Protein AF-A0A7C7UJF8-F1 (afdb_monomer)

Sequence (79 aa):
LVETNHRIKPVTAVYDGRRRPRGFIGWVIYEHRKLKPKLSRRISQLMEYANYVGVGRSRAIGFGITEVKAIHNHHQPPS

pLDDT: mean 89.19, std 13.63, range [38.56, 98.0]

Mean predicted aligned error: 5.95 Å

Structure (mmCIF, N/CA/C/O backbone):
data_AF-A0A7C7UJF8-F1
#
_entry.id   AF-A0A7C7UJF8-F1
#
loop_
_atom_site.group_PDB
_atom_site.id
_atom_site.type_symbol
_atom_site.label_atom_id
_atom_site.label_alt_id
_atom_site.label_comp_id
_atom_site.label_asym_id
_atom_site.label_entity_id
_atom_site.label_seq_id
_atom_site.pdbx_PDB_ins_code
_atom_site.Cartn_x
_atom_site.Cartn_y
_atom_site.Cartn_z
_atom_site.occupancy
_atom_site.B_iso_or_equiv
_atom_site.auth_seq_id
_atom_site.auth_comp_id
_atom_site.auth_asym_id
_atom_site.auth_atom_id
_atom_site.pdbx_PDB_model_num
ATOM 1 N N . LEU A 1 1 ? -8.989 -6.233 10.984 1.00 85.12 1 LEU A N 1
ATOM 2 C CA . LEU A 1 1 ? -9.400 -5.955 9.594 1.00 85.12 1 LEU A CA 1
ATOM 3 C C . LEU A 1 1 ? -9.907 -7.257 9.011 1.00 85.12 1 LEU A C 1
ATOM 5 O O . LEU A 1 1 ? -9.292 -8.279 9.293 1.00 85.12 1 LEU A O 1
ATOM 9 N N . VAL A 1 2 ? -11.014 -7.231 8.277 1.00 91.06 2 VAL A N 1
ATOM 10 C CA . VAL A 1 2 ? -11.509 -8.394 7.526 1.00 91.06 2 VAL A CA 1
ATOM 11 C C . VAL A 1 2 ? -11.638 -7.987 6.070 1.00 91.06 2 VAL A C 1
ATOM 13 O O . VAL A 1 2 ? -12.173 -6.921 5.792 1.00 91.06 2 VAL A O 1
ATOM 16 N N . GLU A 1 3 ? -11.089 -8.780 5.160 1.00 92.31 3 GLU A N 1
ATOM 17 C CA . GLU A 1 3 ? -11.196 -8.517 3.726 1.00 92.31 3 GLU A CA 1
ATOM 18 C C . GLU A 1 3 ? -12.641 -8.710 3.263 1.00 92.31 3 GLU A C 1
ATOM 20 O O . GLU A 1 3 ? -13.267 -9.706 3.624 1.00 92.31 3 GLU A O 1
ATOM 25 N N . THR A 1 4 ? -13.178 -7.767 2.490 1.00 94.88 4 THR A N 1
ATOM 26 C CA . THR A 1 4 ? -14.560 -7.848 1.986 1.00 94.88 4 THR A CA 1
ATOM 27 C C . THR A 1 4 ? -14.651 -7.867 0.472 1.00 94.88 4 THR A C 1
ATOM 29 O O . THR A 1 4 ? -15.572 -8.474 -0.067 1.00 94.88 4 THR A O 1
ATOM 32 N N . ASN A 1 5 ? -13.726 -7.212 -0.226 1.00 96.12 5 ASN A N 1
ATOM 33 C CA . ASN A 1 5 ? -13.680 -7.223 -1.681 1.00 96.12 5 ASN A CA 1
ATOM 34 C C . ASN A 1 5 ? -12.270 -6.878 -2.159 1.00 96.12 5 ASN A C 1
ATOM 36 O O . ASN A 1 5 ? -11.538 -6.161 -1.476 1.00 96.12 5 ASN A O 1
ATOM 40 N N . HIS A 1 6 ? -11.892 -7.343 -3.340 1.00 96.88 6 HIS A N 1
ATOM 41 C CA . HIS A 1 6 ? -10.615 -7.006 -3.944 1.00 96.88 6 HIS A CA 1
ATOM 42 C C . HIS A 1 6 ? -10.672 -7.153 -5.461 1.00 96.88 6 HIS A C 1
ATOM 44 O O . HIS A 1 6 ? -11.450 -7.923 -6.022 1.00 96.88 6 HIS A O 1
ATOM 50 N N . ARG A 1 7 ? -9.766 -6.455 -6.140 1.00 98.00 7 A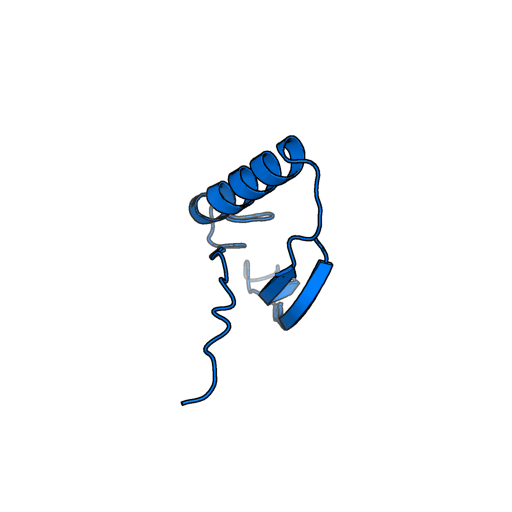RG A N 1
ATOM 51 C CA . ARG A 1 7 ? -9.436 -6.720 -7.538 1.00 98.00 7 ARG A CA 1
ATOM 52 C C . ARG A 1 7 ? -7.936 -6.599 -7.693 1.00 98.00 7 ARG A C 1
ATOM 54 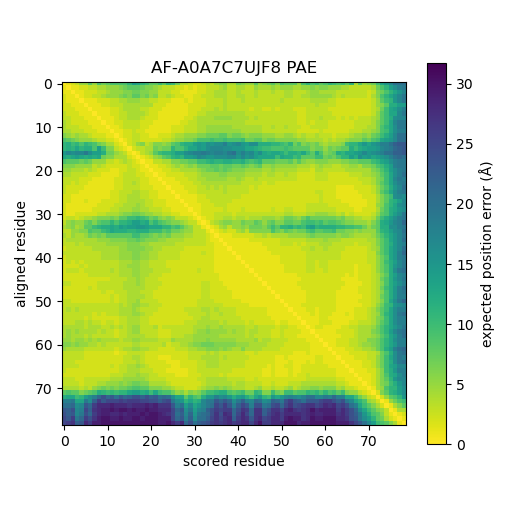O O . ARG A 1 7 ? -7.409 -5.493 -7.753 1.00 98.00 7 ARG A O 1
ATOM 61 N N . ILE A 1 8 ? -7.262 -7.742 -7.753 1.00 97.56 8 ILE A N 1
ATOM 62 C CA . ILE A 1 8 ? -5.803 -7.833 -7.803 1.00 97.56 8 ILE A CA 1
ATOM 63 C C . ILE A 1 8 ? -5.405 -8.527 -9.101 1.00 97.56 8 ILE A C 1
ATOM 65 O O . ILE A 1 8 ? -5.981 -9.546 -9.478 1.00 97.56 8 ILE A O 1
ATOM 69 N N . LYS A 1 9 ? -4.407 -7.977 -9.791 1.00 97.75 9 LYS A N 1
ATOM 70 C CA . LYS A 1 9 ? -3.822 -8.568 -10.993 1.00 97.75 9 LYS A CA 1
ATOM 71 C C . LYS A 1 9 ? -2.318 -8.757 -10.793 1.00 97.75 9 LYS A C 1
ATOM 73 O O . LYS A 1 9 ? -1.639 -7.787 -10.448 1.00 97.75 9 LYS A O 1
ATOM 78 N N . PRO A 1 10 ? -1.768 -9.958 -11.046 1.00 97.62 10 PRO A N 1
ATOM 79 C CA . PRO A 1 10 ? -0.326 -10.145 -11.050 1.00 97.62 10 PRO A CA 1
ATOM 80 C C . PRO A 1 10 ? 0.303 -9.394 -12.230 1.00 97.62 10 PRO A C 1
ATOM 82 O O . PRO A 1 10 ? -0.204 -9.446 -13.352 1.00 97.62 10 PRO A O 1
ATOM 85 N N . VAL A 1 11 ? 1.427 -8.726 -11.982 1.00 96.06 11 VAL A N 1
ATOM 86 C CA . VAL A 1 11 ? 2.197 -8.001 -13.000 1.00 96.06 11 VAL A CA 1
ATOM 87 C C . VAL A 1 11 ? 3.668 -8.345 -12.845 1.00 96.06 11 VAL A C 1
ATOM 89 O O . VAL A 1 11 ? 4.192 -8.394 -11.734 1.00 96.06 11 VAL A O 1
ATOM 92 N N . THR A 1 12 ? 4.342 -8.574 -13.964 1.00 95.88 12 THR A N 1
ATOM 93 C CA . THR A 1 12 ? 5.797 -8.706 -14.002 1.00 95.88 12 THR A CA 1
ATOM 94 C C . THR A 1 12 ? 6.379 -7.376 -14.447 1.00 95.88 12 THR A C 1
ATOM 96 O O . THR A 1 12 ? 6.127 -6.944 -15.569 1.00 95.88 12 THR A O 1
ATOM 99 N N . ALA A 1 13 ? 7.136 -6.723 -13.569 1.00 92.00 13 ALA A N 1
ATOM 100 C CA . ALA A 1 13 ? 7.807 -5.476 -13.905 1.00 92.00 13 ALA A CA 1
ATOM 101 C C . ALA A 1 13 ? 9.187 -5.769 -14.494 1.00 92.00 13 ALA A C 1
ATOM 103 O O . ALA A 1 13 ? 9.888 -6.663 -14.021 1.00 92.00 13 ALA A O 1
ATOM 104 N N . VAL A 1 14 ? 9.592 -5.009 -15.507 1.00 88.62 14 VAL A N 1
ATOM 105 C CA . VAL A 1 14 ? 10.967 -5.042 -16.014 1.00 88.62 14 VAL A CA 1
ATOM 106 C C . VAL A 1 14 ? 11.783 -4.087 -15.150 1.00 88.62 14 VAL A C 1
ATOM 108 O O . VAL A 1 14 ? 11.610 -2.878 -15.239 1.00 88.62 14 VAL A O 1
ATOM 111 N N . TYR A 1 15 ? 12.601 -4.640 -14.254 1.00 79.00 15 TYR A N 1
ATOM 112 C CA . TYR A 1 15 ? 13.410 -3.867 -13.304 1.00 79.00 15 TYR A CA 1
ATOM 113 C C . TYR A 1 15 ? 14.728 -3.422 -13.944 1.00 79.00 15 TYR A C 1
ATOM 115 O O . TYR A 1 15 ? 15.144 -2.278 -13.813 1.00 79.00 15 TYR A O 1
ATOM 123 N N . ASP A 1 16 ? 15.360 -4.350 -14.661 1.00 79.56 16 ASP A N 1
ATOM 124 C CA . ASP A 1 16 ? 16.489 -4.141 -15.561 1.00 79.56 16 ASP A CA 1
ATOM 125 C C . ASP A 1 16 ? 16.404 -5.188 -16.694 1.00 79.56 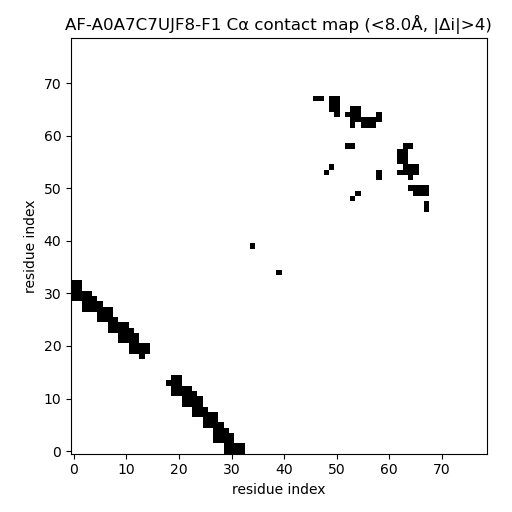16 ASP A C 1
ATOM 127 O O . ASP A 1 16 ? 15.458 -5.983 -16.747 1.00 79.56 16 ASP A O 1
ATOM 131 N N . GLY A 1 17 ? 17.373 -5.220 -17.614 1.00 78.31 17 GLY A N 1
ATOM 132 C CA . GLY A 1 17 ? 17.372 -6.167 -18.740 1.00 78.31 17 GLY A CA 1
ATOM 133 C C . GLY A 1 17 ? 17.345 -7.657 -18.348 1.00 78.31 17 GLY A C 1
ATOM 134 O O . GLY A 1 17 ? 17.056 -8.497 -19.198 1.00 78.31 17 GLY A O 1
ATOM 135 N N . ARG A 1 18 ? 17.615 -8.006 -17.081 1.00 87.88 18 ARG A N 1
ATOM 136 C CA . ARG A 1 18 ? 17.666 -9.388 -16.568 1.00 87.88 18 ARG A CA 1
ATOM 137 C C . ARG A 1 18 ? 16.615 -9.668 -15.491 1.00 87.88 18 ARG A C 1
ATOM 139 O O . ARG A 1 18 ? 16.045 -10.757 -15.457 1.00 87.88 18 ARG A O 1
ATOM 146 N N . ARG A 1 19 ? 16.350 -8.716 -14.596 1.00 89.81 19 ARG A N 1
ATOM 147 C CA . ARG A 1 19 ? 15.466 -8.877 -13.437 1.00 89.81 19 ARG A CA 1
ATOM 148 C C . ARG A 1 19 ? 14.030 -8.529 -13.796 1.00 89.81 19 ARG A C 1
ATOM 150 O O . ARG A 1 19 ? 13.713 -7.415 -14.208 1.00 89.81 19 ARG A O 1
ATOM 157 N N . ARG A 1 20 ? 13.144 -9.496 -13.562 1.00 91.25 20 ARG A N 1
ATOM 158 C CA . ARG A 1 20 ? 11.709 -9.392 -13.841 1.00 91.25 20 ARG A CA 1
ATOM 159 C C . ARG A 1 20 ? 10.880 -9.765 -12.608 1.00 91.25 20 ARG A C 1
ATOM 161 O O . ARG A 1 20 ? 10.255 -10.826 -12.601 1.00 91.25 20 ARG A O 1
ATOM 168 N N . PRO A 1 21 ? 10.934 -8.973 -11.518 1.00 92.19 21 PRO A N 1
ATOM 169 C CA . PRO A 1 21 ? 10.177 -9.279 -10.313 1.00 92.19 21 PRO A CA 1
ATOM 170 C C . PRO A 1 21 ? 8.676 -9.321 -10.612 1.00 92.19 21 PRO A C 1
ATOM 172 O O . PRO A 1 21 ? 8.123 -8.446 -11.284 1.00 92.19 21 PRO A O 1
ATOM 175 N N . ARG A 1 22 ? 8.012 -10.348 -10.078 1.00 94.62 22 ARG A N 1
ATOM 176 C CA . ARG A 1 22 ? 6.558 -10.475 -10.116 1.00 94.62 22 ARG A CA 1
ATOM 177 C C . ARG A 1 22 ? 5.968 -9.814 -8.876 1.00 94.62 22 ARG A C 1
ATOM 179 O O . ARG A 1 22 ? 6.334 -10.153 -7.754 1.00 94.62 22 ARG A O 1
ATOM 186 N N . GLY A 1 23 ? 5.062 -8.876 -9.099 1.00 94.69 23 GLY A N 1
ATOM 187 C CA . GLY A 1 23 ? 4.268 -8.210 -8.076 1.00 94.69 23 GLY A CA 1
ATOM 188 C C . GLY A 1 23 ? 2.793 -8.222 -8.454 1.00 94.69 23 GLY A C 1
ATOM 189 O O . GLY A 1 23 ? 2.336 -9.068 -9.230 1.00 94.69 23 GLY A O 1
ATOM 190 N N . PHE A 1 24 ? 2.048 -7.267 -7.916 1.00 97.19 24 PHE A N 1
ATOM 191 C CA . PHE A 1 24 ? 0.640 -7.088 -8.228 1.00 97.19 24 PHE A CA 1
ATOM 192 C C . PHE A 1 24 ? 0.278 -5.608 -8.301 1.00 97.19 24 PHE A C 1
ATOM 194 O O . PHE A 1 24 ? 0.948 -4.762 -7.714 1.00 97.19 24 PHE A O 1
ATOM 201 N N . ILE A 1 25 ? -0.807 -5.329 -9.015 1.00 97.56 25 ILE A N 1
ATOM 202 C CA . ILE A 1 25 ? -1.509 -4.047 -8.991 1.00 97.56 25 ILE A CA 1
ATOM 203 C C . ILE A 1 25 ? -2.981 -4.312 -8.702 1.00 97.56 25 ILE A C 1
ATOM 205 O O . ILE A 1 25 ? -3.497 -5.384 -9.032 1.00 97.56 25 ILE A O 1
ATOM 209 N N . GLY A 1 26 ? -3.664 -3.344 -8.107 1.00 97.50 26 GLY A N 1
ATOM 210 C CA . GLY A 1 26 ? -5.074 -3.484 -7.789 1.00 97.50 26 GLY A CA 1
ATOM 211 C C . GLY A 1 26 ? -5.457 -2.794 -6.496 1.00 97.50 26 GLY A C 1
ATOM 212 O O . GLY A 1 26 ? -4.728 -1.942 -5.995 1.00 97.50 26 GLY A O 1
ATOM 213 N N . TRP A 1 27 ? -6.602 -3.194 -5.959 1.00 97.69 27 TRP A N 1
ATOM 214 C CA . TRP A 1 27 ? -7.131 -2.679 -4.705 1.00 97.69 27 TRP A CA 1
ATOM 215 C C . TRP A 1 27 ? -7.723 -3.804 -3.862 1.00 97.69 27 TRP A C 1
ATOM 217 O O . TRP A 1 27 ? -8.093 -4.867 -4.369 1.00 97.69 27 TRP A O 1
ATOM 227 N N . VAL A 1 28 ? -7.828 -3.534 -2.566 1.00 96.81 28 VAL A N 1
ATOM 228 C CA . VAL A 1 28 ? -8.495 -4.379 -1.580 1.00 96.81 28 VAL A CA 1
ATOM 229 C C . VAL A 1 28 ? -9.275 -3.485 -0.620 1.00 96.81 28 VAL A C 1
ATOM 231 O O . VAL A 1 28 ? -8.807 -2.412 -0.241 1.00 96.81 28 VAL A O 1
ATOM 234 N N . ILE A 1 29 ? -10.477 -3.916 -0.255 1.00 95.88 29 ILE A N 1
ATOM 235 C CA . ILE A 1 29 ? -11.323 -3.278 0.747 1.00 95.88 29 ILE A CA 1
ATOM 236 C C . ILE A 1 29 ? -11.273 -4.136 2.002 1.00 95.88 29 ILE A C 1
ATOM 238 O O . ILE A 1 29 ? -11.540 -5.341 1.975 1.00 95.88 29 ILE A O 1
ATOM 242 N N . TYR A 1 30 ? -10.951 -3.481 3.113 1.00 93.19 30 TYR A N 1
ATOM 243 C CA . TYR A 1 30 ? -10.994 -4.081 4.433 1.00 93.19 30 TYR A CA 1
ATOM 244 C C . TYR A 1 30 ? -12.073 -3.423 5.278 1.00 93.19 30 TYR A C 1
ATOM 246 O O . TYR A 1 30 ? -12.122 -2.203 5.422 1.00 93.19 30 TYR A O 1
ATOM 254 N N . GLU A 1 31 ? -12.886 -4.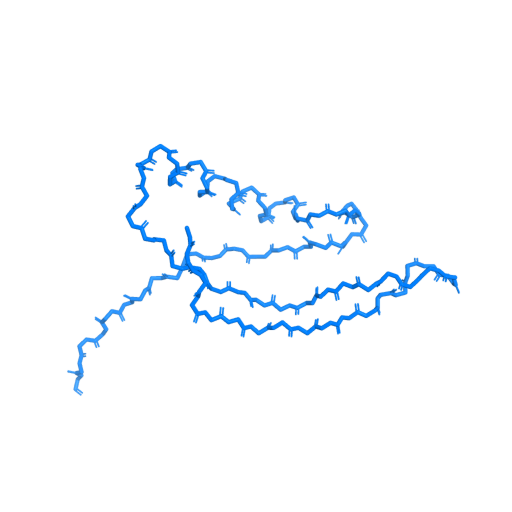251 5.917 1.00 91.19 31 GLU A N 1
ATOM 255 C CA . GLU A 1 31 ? -13.812 -3.825 6.946 1.00 91.19 31 GLU A CA 1
ATOM 256 C C . GLU A 1 31 ? -13.091 -3.687 8.292 1.00 91.19 31 GLU A C 1
ATOM 258 O O . GLU A 1 31 ? -12.395 -4.590 8.791 1.00 91.19 31 GLU A O 1
ATOM 263 N N . HIS A 1 32 ? -13.299 -2.531 8.913 1.00 84.56 32 HIS A N 1
ATOM 264 C CA . HIS A 1 32 ? -12.784 -2.215 10.231 1.00 84.56 32 HIS A CA 1
ATOM 265 C C . HIS A 1 32 ? -13.765 -2.692 11.318 1.00 84.56 32 HIS A C 1
ATOM 267 O O . HIS A 1 32 ? -14.519 -1.914 11.894 1.00 84.56 32 HIS A O 1
ATOM 273 N N . ARG A 1 33 ? -13.770 -4.006 11.594 1.00 84.44 33 ARG A N 1
ATOM 274 C CA . ARG A 1 33 ? -14.583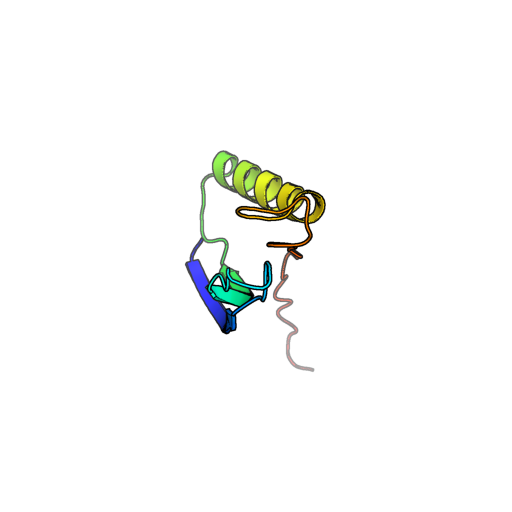 -4.609 12.675 1.00 84.44 33 ARG A CA 1
ATOM 275 C C . ARG A 1 33 ? -14.141 -4.127 14.061 1.00 84.44 33 ARG A C 1
ATOM 277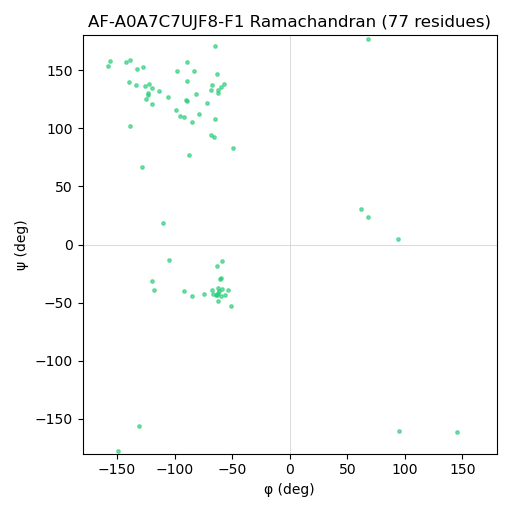 O O . ARG A 1 33 ? -13.092 -3.502 14.176 1.00 84.44 33 ARG A O 1
ATOM 284 N N . LYS A 1 34 ? -14.918 -4.447 15.110 1.00 83.88 34 LYS A N 1
ATOM 285 C CA . LYS A 1 34 ? -14.704 -4.054 16.524 1.00 83.88 34 LYS A CA 1
ATOM 286 C C . LYS A 1 34 ? -13.267 -4.323 17.020 1.00 83.88 34 LYS A C 1
ATOM 288 O O . LYS A 1 34 ? -12.984 -5.340 17.646 1.00 83.88 34 LYS A O 1
ATOM 293 N N . LEU A 1 35 ? -12.356 -3.395 16.739 1.00 86.31 35 LEU A N 1
ATOM 294 C CA . LEU A 1 35 ? -10.967 -3.384 17.187 1.00 86.31 35 LEU A CA 1
ATOM 295 C C . LEU A 1 35 ? -10.852 -2.480 18.413 1.00 86.31 35 LEU A C 1
ATOM 297 O O . LEU A 1 35 ? -11.564 -1.485 18.537 1.00 86.31 35 LEU A O 1
ATOM 301 N N . LYS A 1 36 ? -9.915 -2.794 19.316 1.00 93.75 36 LYS A N 1
ATOM 302 C CA . LYS A 1 36 ? -9.616 -1.912 20.452 1.00 93.75 36 LYS A CA 1
ATOM 303 C C . LYS A 1 36 ? -9.230 -0.513 19.927 1.00 93.75 36 LYS A C 1
ATOM 305 O O . LYS A 1 36 ? -8.412 -0.450 19.003 1.00 93.75 36 LYS A O 1
ATOM 310 N N . PRO A 1 37 ? -9.701 0.596 20.533 1.00 92.94 37 PRO A N 1
ATOM 311 C CA . PRO A 1 37 ? -9.463 1.953 20.021 1.00 92.94 37 PRO A CA 1
ATOM 312 C C . PRO A 1 37 ? -7.984 2.282 19.773 1.00 92.94 37 PRO A C 1
ATOM 314 O O . PRO A 1 37 ? -7.621 2.867 18.755 1.00 92.94 37 PRO A O 1
ATOM 317 N N . LYS A 1 38 ? -7.092 1.822 20.660 1.00 95.12 38 LYS A N 1
ATOM 318 C CA . LYS A 1 38 ? -5.638 2.003 20.516 1.00 95.12 38 LYS A CA 1
ATOM 319 C C . LYS A 1 38 ? -5.075 1.333 19.257 1.00 95.12 38 LYS A C 1
ATOM 321 O O . LYS A 1 38 ? -4.199 1.895 18.606 1.00 95.12 38 LYS A O 1
ATOM 326 N N . LEU A 1 39 ? -5.554 0.133 18.928 1.00 92.56 39 LEU A N 1
ATOM 327 C CA . LEU A 1 39 ? -5.116 -0.599 17.740 1.00 92.56 39 LEU A CA 1
ATOM 328 C C . LEU A 1 39 ? -5.708 0.022 16.473 1.00 92.56 39 LEU A C 1
ATOM 330 O O . LEU A 1 39 ? -4.972 0.221 15.513 1.00 92.56 39 LEU A O 1
ATOM 334 N N . SER A 1 40 ? -6.990 0.399 16.512 1.00 92.12 40 SER A N 1
ATOM 335 C CA . SER A 1 40 ? -7.650 1.151 15.439 1.00 92.12 40 SER A CA 1
ATOM 336 C C . SER A 1 40 ? -6.840 2.385 15.050 1.00 92.12 40 SER A C 1
ATOM 338 O O . SER A 1 40 ? -6.465 2.528 13.893 1.00 92.12 40 SER A O 1
ATOM 340 N N . ARG A 1 41 ? -6.493 3.228 16.032 1.00 94.19 41 ARG A N 1
ATOM 341 C CA . ARG A 1 41 ? -5.726 4.456 15.798 1.00 94.19 41 ARG A CA 1
ATOM 342 C C . ARG A 1 41 ? -4.364 4.178 15.164 1.00 94.19 41 ARG A C 1
ATOM 344 O O . ARG A 1 41 ? -3.986 4.865 14.225 1.00 94.19 41 ARG A O 1
ATOM 351 N N . ARG A 1 42 ? -3.637 3.167 15.652 1.00 95.94 42 ARG A N 1
ATOM 352 C CA . ARG A 1 42 ? -2.326 2.790 15.096 1.00 95.94 42 ARG A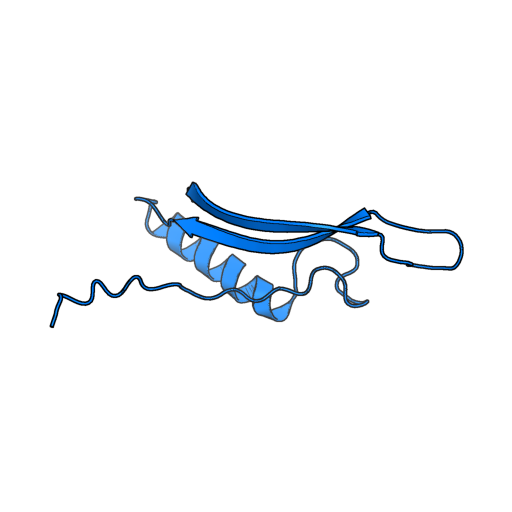 CA 1
ATOM 353 C C . ARG A 1 42 ? -2.431 2.311 13.653 1.00 95.94 42 ARG A C 1
ATOM 355 O O . ARG A 1 42 ? -1.608 2.695 12.833 1.00 95.94 42 ARG A O 1
ATOM 362 N N . ILE A 1 43 ? -3.433 1.489 13.344 1.00 94.38 43 ILE A N 1
ATOM 363 C CA . ILE A 1 43 ? -3.668 1.019 11.976 1.00 94.38 43 ILE A CA 1
ATOM 364 C C . ILE A 1 43 ? -3.982 2.211 11.072 1.00 94.38 43 ILE A C 1
ATOM 366 O O . ILE A 1 43 ? -3.334 2.348 10.044 1.00 94.38 43 ILE A O 1
ATOM 370 N N . SER A 1 44 ? -4.892 3.103 11.472 1.00 93.00 44 SER A N 1
ATOM 371 C CA . SER A 1 44 ? -5.207 4.312 10.700 1.00 93.00 44 SER A CA 1
ATOM 372 C C . SER A 1 44 ? -3.969 5.174 10.439 1.00 93.00 44 SER A C 1
ATOM 374 O O . SER A 1 44 ? -3.748 5.572 9.304 1.00 93.00 44 SER A O 1
ATOM 376 N N . GLN A 1 45 ? -3.111 5.381 11.443 1.00 96.69 45 GLN A N 1
ATOM 377 C CA . GLN A 1 45 ? -1.860 6.134 11.279 1.00 96.69 45 GLN A CA 1
ATOM 378 C C . GLN A 1 45 ? -0.893 5.474 10.287 1.00 96.69 45 GLN A C 1
ATOM 380 O O . GLN A 1 45 ? -0.281 6.162 9.477 1.00 96.69 45 GLN A O 1
ATOM 385 N N . LEU A 1 46 ? -0.750 4.146 10.326 1.00 96.88 46 LEU A N 1
ATOM 386 C CA . LEU A 1 46 ? 0.099 3.418 9.375 1.00 96.88 46 LEU A CA 1
ATOM 387 C C . LEU A 1 46 ? -0.468 3.459 7.952 1.00 96.88 46 LEU A C 1
ATOM 389 O O . LEU A 1 46 ? 0.289 3.591 6.994 1.00 96.88 46 LEU A O 1
ATOM 393 N N . MET A 1 47 ? -1.790 3.354 7.824 1.00 95.50 47 MET A N 1
ATOM 394 C CA . MET A 1 47 ? -2.503 3.451 6.552 1.00 95.50 47 MET A CA 1
ATOM 395 C C . MET A 1 47 ? -2.353 4.841 5.932 1.00 95.50 47 MET A C 1
ATOM 397 O O . MET A 1 47 ? -2.074 4.960 4.744 1.00 95.50 47 MET A O 1
ATOM 401 N N . GLU A 1 48 ? -2.470 5.891 6.742 1.00 96.38 48 GLU A N 1
ATOM 402 C CA . GLU A 1 48 ? -2.242 7.262 6.297 1.00 96.38 48 GLU A CA 1
ATOM 403 C C . GLU A 1 48 ? -0.776 7.493 5.924 1.00 96.38 48 GLU A C 1
ATOM 405 O O . GLU A 1 48 ? -0.491 8.039 4.864 1.00 96.38 48 GLU A O 1
ATOM 410 N N . TYR A 1 49 ? 0.169 6.986 6.719 1.00 97.62 49 TYR A N 1
ATOM 411 C CA . TYR A 1 49 ? 1.591 7.052 6.388 1.00 97.62 49 TYR A CA 1
ATOM 412 C C . TYR A 1 49 ? 1.913 6.372 5.048 1.00 97.62 49 TYR A C 1
ATOM 414 O O . TYR A 1 49 ? 2.705 6.897 4.262 1.00 97.62 49 TYR A O 1
ATOM 422 N N . ALA A 1 50 ? 1.265 5.244 4.743 1.00 97.50 50 ALA A N 1
ATOM 423 C CA . ALA A 1 50 ? 1.453 4.524 3.486 1.00 97.50 50 ALA A CA 1
ATOM 424 C C . ALA A 1 50 ? 1.107 5.365 2.243 1.00 97.50 50 ALA A C 1
ATOM 426 O O . ALA A 1 50 ? 1.747 5.175 1.211 1.00 97.50 50 ALA A O 1
ATOM 427 N N . ASN A 1 51 ? 0.190 6.338 2.334 1.00 97.31 51 ASN A N 1
ATOM 428 C CA . ASN A 1 51 ? -0.081 7.274 1.230 1.00 97.31 51 ASN A CA 1
ATOM 429 C C . ASN A 1 51 ? 1.140 8.107 0.833 1.00 97.31 51 ASN A C 1
ATOM 431 O O . ASN A 1 51 ? 1.280 8.481 -0.327 1.00 97.31 51 ASN A O 1
ATOM 435 N N . TYR A 1 52 ? 2.030 8.390 1.783 1.00 96.12 52 TYR A N 1
ATOM 436 C CA . TYR A 1 52 ? 3.210 9.218 1.545 1.00 96.12 52 TYR A CA 1
ATOM 437 C C . TYR A 1 52 ? 4.424 8.391 1.146 1.00 96.12 52 TYR A C 1
ATOM 439 O O . TYR A 1 52 ? 5.201 8.799 0.287 1.00 96.12 52 TYR A O 1
ATOM 447 N N . VAL A 1 53 ? 4.616 7.234 1.785 1.00 96.69 53 VAL A N 1
ATOM 448 C CA . VAL A 1 53 ? 5.857 6.464 1.618 1.00 96.69 53 VAL A CA 1
ATOM 449 C C . VAL A 1 53 ? 5.721 5.227 0.748 1.00 96.69 53 VAL A C 1
ATOM 451 O O . VAL A 1 53 ? 6.742 4.648 0.382 1.00 96.69 53 VAL A O 1
ATOM 454 N N . GLY A 1 54 ? 4.500 4.788 0.446 1.00 96.94 54 GLY A N 1
ATOM 455 C CA . GLY A 1 54 ? 4.230 3.506 -0.197 1.00 96.94 54 GLY A CA 1
ATOM 456 C C . GLY A 1 54 ? 4.543 2.290 0.686 1.00 96.94 54 GLY A C 1
ATOM 457 O O . GLY A 1 54 ? 5.083 2.390 1.794 1.00 96.94 54 GLY A O 1
ATOM 458 N N . VAL A 1 55 ? 4.249 1.099 0.168 1.00 96.81 55 VAL A N 1
ATOM 459 C CA . VAL A 1 55 ? 4.363 -0.189 0.869 1.00 96.81 55 VAL A CA 1
ATOM 460 C C . VAL A 1 55 ? 5.293 -1.145 0.120 1.00 96.81 55 VAL A C 1
ATOM 462 O O . VAL A 1 55 ? 5.238 -1.274 -1.096 1.00 96.81 55 VAL A O 1
ATOM 465 N N . GLY A 1 56 ? 6.141 -1.867 0.855 1.00 94.75 56 GLY A N 1
ATOM 466 C CA . GLY A 1 56 ? 7.016 -2.901 0.295 1.00 94.75 56 GLY A CA 1
ATOM 467 C C . GLY A 1 56 ? 8.433 -2.428 -0.051 1.00 94.75 56 GLY A C 1
ATOM 468 O O . GLY A 1 56 ? 8.949 -1.452 0.498 1.00 94.75 56 GLY A O 1
ATOM 469 N N . ARG A 1 57 ? 9.112 -3.190 -0.917 1.00 92.62 57 ARG A N 1
ATOM 470 C CA . ARG A 1 57 ? 10.506 -2.942 -1.324 1.00 92.62 57 ARG A CA 1
ATOM 471 C C . ARG A 1 57 ? 10.571 -2.015 -2.538 1.00 92.62 57 ARG A C 1
ATOM 473 O O . ARG A 1 57 ? 9.624 -1.937 -3.308 1.00 92.62 57 ARG A O 1
ATOM 480 N N . SER A 1 58 ? 11.714 -1.349 -2.709 1.00 92.25 58 SER A N 1
ATOM 481 C CA . SER A 1 58 ? 12.008 -0.518 -3.888 1.00 92.25 58 SER A CA 1
ATOM 482 C C . SER A 1 58 ? 11.062 0.681 -4.087 1.00 92.25 58 SER A C 1
ATOM 484 O O . SER A 1 58 ? 10.849 1.141 -5.204 1.00 92.25 58 SER A O 1
ATOM 486 N N . ARG A 1 59 ? 10.538 1.236 -2.987 1.00 94.00 59 ARG A N 1
ATOM 487 C CA . ARG A 1 59 ? 9.621 2.393 -2.988 1.00 94.00 59 ARG A CA 1
ATOM 488 C C . ARG A 1 59 ? 10.240 3.660 -3.569 1.00 94.00 59 ARG A C 1
ATOM 490 O O . ARG A 1 59 ? 9.598 4.367 -4.333 1.00 94.00 59 ARG A O 1
ATOM 497 N N . ALA A 1 60 ? 11.528 3.874 -3.300 1.00 91.25 60 ALA A N 1
ATOM 498 C CA . ALA A 1 60 ? 12.283 5.013 -3.822 1.00 91.25 60 ALA A CA 1
ATOM 499 C C . ALA A 1 60 ? 12.407 5.032 -5.358 1.00 91.25 60 ALA A C 1
ATOM 501 O O . ALA A 1 60 ? 12.708 6.075 -5.922 1.00 91.25 60 ALA A O 1
ATOM 502 N N . ILE A 1 61 ? 12.175 3.900 -6.032 1.00 90.38 61 ILE A N 1
ATOM 503 C CA . ILE A 1 61 ? 12.222 3.796 -7.498 1.00 90.38 61 ILE A CA 1
ATOM 504 C C . ILE A 1 61 ? 10.827 3.573 -8.111 1.00 90.38 61 ILE A C 1
ATOM 506 O O . ILE A 1 61 ? 10.712 3.095 -9.235 1.00 90.38 61 ILE A O 1
ATOM 510 N N . GLY A 1 62 ? 9.761 3.877 -7.361 1.00 90.88 62 GLY A N 1
ATOM 511 C CA . GLY A 1 62 ? 8.384 3.893 -7.866 1.00 90.88 62 GLY A CA 1
ATOM 512 C C . GLY A 1 62 ? 7.571 2.608 -7.669 1.00 90.88 62 GLY A C 1
ATOM 513 O O . GLY A 1 62 ? 6.435 2.539 -8.131 1.00 90.88 62 GLY A O 1
ATOM 514 N N . PHE A 1 63 ? 8.093 1.591 -6.974 1.00 94.62 63 PHE A N 1
ATOM 515 C CA . PHE A 1 63 ? 7.300 0.403 -6.628 1.00 94.62 63 PHE A CA 1
ATOM 516 C C . PHE A 1 63 ? 6.464 0.616 -5.368 1.00 94.62 63 PHE A C 1
ATOM 518 O O . PHE A 1 63 ? 6.874 1.304 -4.440 1.00 94.62 63 PHE A O 1
ATOM 525 N N . GLY A 1 64 ? 5.308 -0.045 -5.297 1.00 95.81 64 GLY A N 1
ATOM 526 C CA . GLY A 1 64 ? 4.516 -0.069 -4.067 1.00 95.81 64 GLY A CA 1
ATOM 527 C C . GLY A 1 64 ? 3.900 1.278 -3.695 1.00 95.81 64 GLY A C 1
ATOM 528 O O . GLY A 1 64 ? 3.613 1.510 -2.526 1.00 95.81 64 GLY A O 1
ATOM 529 N N . ILE A 1 65 ? 3.710 2.167 -4.671 1.00 97.25 65 ILE A N 1
ATOM 530 C CA . ILE A 1 65 ? 2.918 3.385 -4.499 1.00 97.25 65 ILE A CA 1
ATOM 531 C C . ILE A 1 65 ? 1.481 2.967 -4.173 1.00 97.25 65 ILE A C 1
ATOM 533 O O . ILE A 1 65 ? 0.923 2.083 -4.826 1.00 97.25 65 ILE A O 1
ATOM 537 N N . THR A 1 66 ? 0.897 3.583 -3.151 1.00 97.44 66 THR A N 1
ATOM 538 C CA . THR A 1 66 ? -0.433 3.231 -2.651 1.00 97.44 66 THR A CA 1
ATOM 539 C C . THR A 1 66 ? -1.290 4.463 -2.458 1.00 97.44 66 THR A C 1
ATOM 541 O O . THR A 1 66 ? -0.783 5.528 -2.123 1.00 97.44 66 THR A O 1
ATOM 544 N N . GLU A 1 67 ? -2.596 4.271 -2.597 1.00 97.69 67 GLU A N 1
ATOM 545 C CA . GLU A 1 67 ? -3.610 5.234 -2.197 1.00 97.69 67 GLU A CA 1
ATOM 546 C C . GLU A 1 67 ? -4.589 4.533 -1.248 1.00 97.69 67 GLU A C 1
ATOM 548 O O . GLU A 1 67 ? -5.154 3.486 -1.567 1.00 97.69 67 GLU A O 1
ATOM 553 N N . VAL A 1 68 ? -4.771 5.102 -0.064 1.00 96.38 68 VAL A N 1
ATOM 554 C CA . VAL A 1 68 ? -5.602 4.594 1.017 1.00 96.38 68 VAL A CA 1
ATOM 555 C C . VAL A 1 68 ? -6.675 5.623 1.311 1.00 96.38 68 VAL A C 1
ATOM 557 O O . VAL A 1 68 ? -6.385 6.767 1.665 1.00 96.38 68 VAL A O 1
ATOM 560 N N . LYS A 1 69 ? -7.926 5.186 1.175 1.00 94.81 69 LYS A N 1
ATOM 561 C CA . LYS A 1 69 ? -9.126 5.997 1.372 1.00 94.81 69 LYS A CA 1
ATOM 562 C C . LYS A 1 69 ? -10.039 5.314 2.377 1.00 94.81 69 LYS A C 1
ATOM 564 O O . LYS A 1 69 ? -10.257 4.105 2.303 1.00 94.81 69 LYS A O 1
ATOM 569 N N . ALA A 1 70 ? -10.598 6.094 3.297 1.00 91.56 70 ALA A N 1
ATOM 570 C CA . ALA A 1 70 ? -11.700 5.625 4.122 1.00 91.56 70 ALA A CA 1
ATOM 571 C C . ALA A 1 70 ? -12.960 5.526 3.253 1.00 91.56 70 ALA A C 1
ATOM 573 O O . ALA A 1 70 ? -13.388 6.513 2.654 1.00 91.56 70 ALA A O 1
ATOM 574 N N . ILE A 1 71 ? -13.547 4.334 3.184 1.00 89.88 71 ILE A N 1
ATOM 575 C CA . ILE A 1 71 ? -14.820 4.114 2.502 1.00 89.88 71 ILE A CA 1
ATOM 576 C C . ILE A 1 71 ? -15.912 4.200 3.560 1.00 89.88 71 ILE A C 1
ATOM 578 O O . ILE A 1 71 ? -16.019 3.337 4.432 1.00 89.88 71 ILE A O 1
ATOM 582 N N . HIS A 1 72 ? -16.708 5.260 3.492 1.00 80.94 72 HIS A N 1
ATOM 583 C CA . HIS A 1 72 ? -17.903 5.400 4.308 1.00 80.94 72 HIS A CA 1
ATOM 584 C C . HIS A 1 72 ? -19.057 4.819 3.498 1.00 80.94 72 HIS A C 1
ATOM 586 O O . HIS A 1 72 ? -19.448 5.390 2.481 1.00 80.94 72 HIS A O 1
ATOM 592 N N . ASN A 1 73 ? -19.594 3.673 3.916 1.00 64.62 73 ASN A N 1
ATOM 593 C CA . ASN A 1 73 ? -20.866 3.212 3.372 1.00 64.62 73 ASN A CA 1
ATOM 594 C C . ASN A 1 73 ? -21.948 4.173 3.873 1.00 64.62 73 ASN A C 1
ATOM 596 O O . ASN A 1 73 ? -22.464 4.010 4.978 1.00 64.62 73 ASN A O 1
ATOM 600 N N . HIS A 1 74 ? -22.281 5.191 3.081 1.00 48.69 74 HIS A N 1
ATOM 601 C CA . HIS A 1 74 ? -23.542 5.891 3.257 1.00 48.69 74 HIS A CA 1
ATOM 602 C C . HIS A 1 74 ? -24.649 4.888 2.942 1.00 48.69 74 HIS A C 1
ATOM 604 O O . HIS A 1 74 ? -24.846 4.488 1.798 1.00 48.69 74 HIS A O 1
ATOM 610 N N . HIS A 1 75 ? -25.349 4.440 3.979 1.00 44.47 75 HIS A N 1
ATOM 611 C CA . HIS A 1 75 ? -26.662 3.844 3.817 1.00 44.47 75 HIS A CA 1
ATOM 612 C C . HIS A 1 75 ? -27.574 4.970 3.312 1.00 44.47 75 HIS A C 1
ATOM 614 O O . HIS A 1 75 ? -28.050 5.786 4.096 1.00 44.47 75 HIS A O 1
ATOM 620 N N . GLN A 1 76 ? -27.707 5.101 1.996 1.00 38.56 76 GLN A N 1
ATOM 621 C CA . GLN A 1 76 ? -28.675 6.001 1.385 1.00 38.56 76 GLN A CA 1
ATOM 622 C C . GLN A 1 76 ? -30.027 5.271 1.458 1.00 38.56 76 GLN A C 1
ATOM 624 O O . GLN A 1 76 ? -30.144 4.202 0.855 1.00 38.56 76 GLN A O 1
ATOM 629 N N . PRO A 1 77 ? -31.012 5.737 2.252 1.00 39.06 77 PRO A N 1
ATOM 630 C CA . PRO A 1 77 ? -32.342 5.141 2.214 1.00 39.06 77 PRO A CA 1
ATOM 631 C C . PRO A 1 77 ? -32.941 5.358 0.813 1.00 39.06 77 PRO A C 1
ATOM 633 O O . PRO A 1 77 ? -32.624 6.370 0.178 1.00 39.06 77 PRO A O 1
ATOM 636 N N . PRO A 1 78 ? -33.754 4.416 0.305 1.00 51.50 78 PRO A N 1
ATOM 637 C CA . PRO A 1 78 ? -34.320 4.527 -1.031 1.00 51.50 78 PRO A 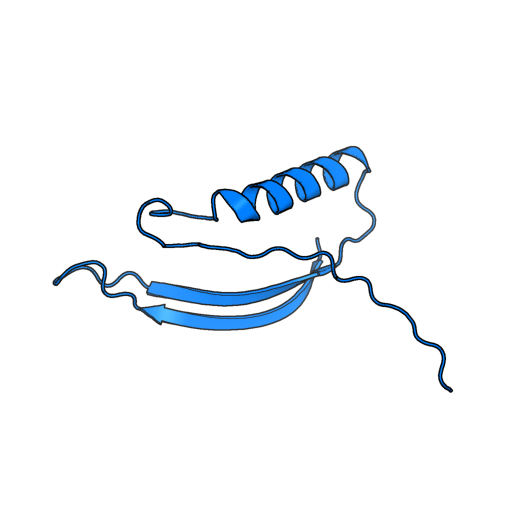CA 1
ATOM 638 C C . PRO A 1 78 ? -35.218 5.766 -1.118 1.00 51.50 78 PRO A C 1
ATOM 640 O O . PRO A 1 78 ? -36.068 5.977 -0.252 1.00 51.50 78 PRO A O 1
ATOM 643 N N . SER A 1 79 ? -34.992 6.576 -2.152 1.00 55.16 79 SER A N 1
ATOM 644 C CA . SER A 1 79 ? -35.936 7.580 -2.654 1.00 55.16 79 SER A CA 1
ATOM 645 C C . SER A 1 79 ? -37.009 6.916 -3.502 1.00 55.16 79 SER A C 1
ATOM 647 O O . SER A 1 79 ? -36.596 6.091 -4.353 1.00 55.16 79 SER A O 1
#

Solvent-accessible surface area (backbone atoms only — not comparable to full-atom values): 5162 Å² total; per-residue (Å²): 117,45,82,76,49,72,52,77,44,82,41,70,45,78,77,50,101,82,47,62,59,75,50,70,51,73,52,72,44,65,44,82,63,102,58,59,70,74,57,49,53,52,51,50,52,51,47,57,49,28,50,78,61,30,53,83,69,63,37,95,78,69,35,42,73,48,86,72,77,90,83,78,82,76,82,73,76,88,129

Secondary structure (DSSP, 8-state):
-EEEEEEEEEEE---SSS---EEEEEEEEEE--S--HHHHHHHHHHHHHHHHH-SSS-GGGTTT---------------

Foldseek 3Di:
DAWDDWDKDWDFDCPDPPDTDIDIDIDTDDDDPDDDPVVVVVVVVVLVVCCVQADDPPSVVPPRHDDHDDDDPPPDPDD

Nearest PDB structures (foldseek):
  8dy9-assembly1_A  TM=4.337E-01  e=3.884E+00  Streptomyces venezuelae ATCC 10712
  8uqm-assembly1_AD  TM=4.313E-01  e=5.740E+00  Esc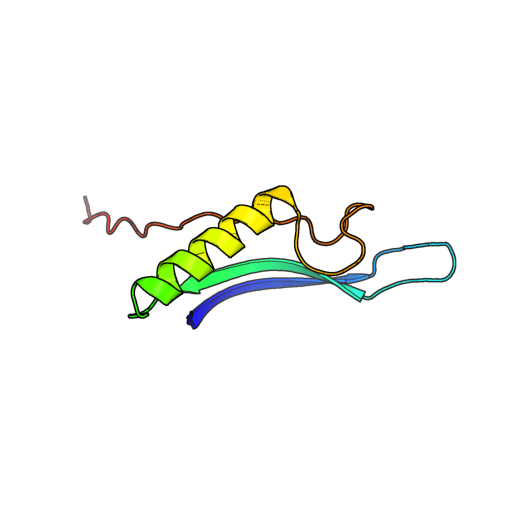herichia coli
  6yfc-assembly1_AA  TM=3.236E-01  e=5.378E+00  Leviviridae sp.

Radius of gyration: 16.37 Å; Cα contacts (8 Å, |Δi|>4): 86; chains: 1; bounding box: 54×20×39 Å